Protein AF-A0A2A5A7Y5-F1 (afdb_monomer_lite)

Foldseek 3Di:
DLLVVLLVQLLVQCVVCLVVLQDLAQALTLLLLVLLVCLQPHDDVVSVSSLVSNLVVSCVSHPVDSCLRNVLSVQLSVQLNVLCVVFPSPDPVSVCVSNLVSSLSSSQSSNCVSPVDPPPCPVSSVVRSVVSSVSNVVVVVVVVVCVVVSVVVDDDD

Secondary structure (DSSP, 8-state):
-HHHHHHHHHHHHHHHTHHHHSSS-----HHHHHHHHHHHHS-HHHHHHHHHHHHHHHHHHT---HHHHHHHHHHHHHHHHHHHHHS-TTSHHHHHHHHHHHHHHHHHHHHHHHHS--TTHHHHHHHHHHHHHHHHHHHHHHHHHHHHHHHHT----

Sequence (157 aa):
MWLVTICLLALMTTTAYRPLLDSTIATADPAMVLLAWLALIDRMPRIFVAMTIIGLLRIWFGIAEIPDTFVPLLAVIVSVRLLRQYLDPYHPLKRFQILIPALLVGVILQWILLTGGLVGATELVLWSLLLSVVIAGLLLPILDLMTPLLRSARYPL

Radius of gyration: 14.95 Å; chains: 1; bounding box: 35×26×51 Å

pLDDT: mean 70.46, std 11.47, range [37.31, 90.0]

Structure (mmCIF, N/CA/C/O backbone):
data_AF-A0A2A5A7Y5-F1
#
_entry.id   AF-A0A2A5A7Y5-F1
#
loop_
_atom_site.group_PDB
_atom_site.id
_atom_site.type_symbol
_atom_site.label_atom_id
_atom_site.label_alt_id
_atom_site.label_comp_id
_atom_site.label_asym_id
_atom_site.label_entity_id
_atom_site.label_seq_id
_atom_site.pdbx_PDB_ins_code
_atom_site.Cartn_x
_atom_site.Cartn_y
_atom_site.Cartn_z
_atom_site.occupancy
_atom_site.B_iso_or_equiv
_atom_site.auth_seq_id
_atom_site.auth_comp_id
_atom_site.auth_asym_id
_atom_site.auth_atom_id
_atom_site.pdbx_PDB_model_num
ATOM 1 N N . MET A 1 1 ? 9.365 2.944 19.658 1.00 55.47 1 MET A N 1
ATOM 2 C CA . MET A 1 1 ? 9.146 1.501 19.397 1.00 55.47 1 MET A CA 1
ATOM 3 C C . MET A 1 1 ? 8.306 1.266 18.143 1.00 55.47 1 MET A C 1
ATOM 5 O O . MET A 1 1 ? 8.796 0.617 17.242 1.00 55.47 1 MET A O 1
ATOM 9 N N . TRP A 1 2 ? 7.123 1.870 18.005 1.00 59.69 2 TRP A N 1
ATOM 10 C CA . TRP A 1 2 ? 6.231 1.689 16.843 1.00 59.69 2 TRP A CA 1
ATOM 11 C C . TRP A 1 2 ? 6.843 1.992 15.458 1.00 59.69 2 TRP A C 1
ATOM 13 O O . TRP A 1 2 ? 6.696 1.210 14.525 1.00 59.69 2 TRP A O 1
ATOM 23 N N . LEU A 1 3 ? 7.583 3.099 15.338 1.00 57.84 3 LEU A N 1
ATOM 24 C CA . LEU A 1 3 ? 8.274 3.491 14.101 1.00 57.84 3 LEU A CA 1
ATOM 25 C C . LEU A 1 3 ? 9.340 2.451 13.707 1.00 57.84 3 LEU A C 1
ATOM 27 O O . LEU A 1 3 ? 9.466 2.106 12.542 1.00 57.84 3 LEU A O 1
ATOM 31 N N . VAL A 1 4 ? 10.020 1.872 14.704 1.00 63.41 4 VAL A N 1
ATOM 32 C CA . VAL A 1 4 ? 10.975 0.766 14.524 1.00 63.41 4 VAL A CA 1
ATOM 33 C C . VAL A 1 4 ? 10.254 -0.495 14.057 1.00 63.41 4 VAL A C 1
ATOM 35 O O . VAL A 1 4 ? 10.744 -1.167 13.163 1.00 63.41 4 VAL A O 1
ATOM 38 N N . THR A 1 5 ? 9.072 -0.796 14.600 1.00 63.06 5 THR A N 1
ATOM 39 C CA . THR A 1 5 ? 8.260 -1.940 14.162 1.00 63.06 5 THR A CA 1
ATOM 40 C C . THR A 1 5 ? 7.804 -1.786 12.713 1.00 63.06 5 THR A C 1
ATOM 42 O O . THR A 1 5 ? 7.876 -2.748 11.961 1.00 63.06 5 THR A O 1
ATOM 45 N N . ILE A 1 6 ? 7.399 -0.582 12.294 1.00 63.19 6 ILE A N 1
ATOM 46 C CA . ILE A 1 6 ? 7.037 -0.294 10.897 1.00 63.19 6 ILE A CA 1
ATOM 47 C C . ILE A 1 6 ? 8.247 -0.369 9.982 1.00 63.19 6 ILE A C 1
ATOM 49 O O . ILE A 1 6 ? 8.144 -0.974 8.923 1.00 63.19 6 ILE A O 1
ATOM 53 N N . CYS A 1 7 ? 9.387 0.191 10.391 1.00 63.59 7 CYS A N 1
ATOM 54 C CA . CYS A 1 7 ? 10.630 0.052 9.640 1.00 63.59 7 CYS A CA 1
ATOM 55 C C . CYS A 1 7 ? 11.014 -1.420 9.489 1.00 63.59 7 CYS A C 1
ATOM 57 O O . CYS A 1 7 ? 11.330 -1.838 8.388 1.00 63.59 7 CYS A O 1
ATOM 59 N N . LEU A 1 8 ? 10.951 -2.214 10.561 1.00 64.81 8 LEU A N 1
ATOM 60 C CA . LEU A 1 8 ? 11.274 -3.641 10.526 1.00 64.81 8 LEU A CA 1
ATOM 61 C C . LEU A 1 8 ? 10.297 -4.419 9.648 1.00 64.81 8 LEU A C 1
ATOM 63 O O . LEU A 1 8 ? 10.742 -5.207 8.823 1.00 64.81 8 LEU A O 1
ATOM 67 N N . LEU A 1 9 ? 8.991 -4.172 9.771 1.00 65.06 9 LEU A N 1
ATOM 68 C CA . LEU A 1 9 ? 7.978 -4.785 8.912 1.00 65.06 9 LEU A CA 1
ATOM 69 C C . LEU A 1 9 ? 8.226 -4.427 7.449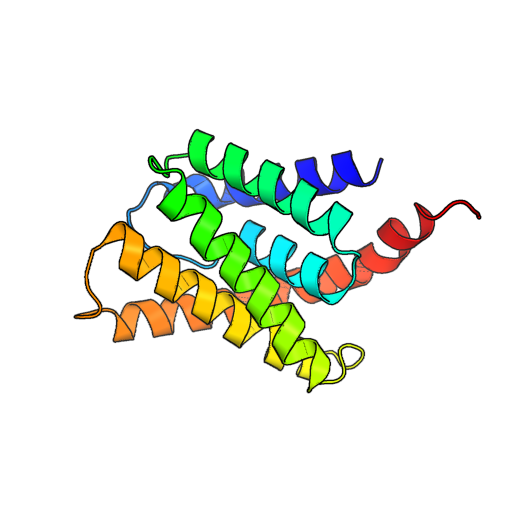 1.00 65.06 9 LEU A C 1
ATOM 71 O O . LEU A 1 9 ? 8.353 -5.337 6.643 1.00 65.06 9 LEU A O 1
ATOM 75 N N . ALA A 1 10 ? 8.387 -3.139 7.130 1.00 62.66 10 ALA A N 1
ATOM 76 C CA . ALA A 1 10 ? 8.678 -2.668 5.779 1.00 62.66 10 ALA A CA 1
ATOM 77 C C . ALA A 1 10 ? 9.982 -3.271 5.229 1.00 62.66 10 ALA A C 1
ATOM 79 O O . ALA A 1 10 ? 10.038 -3.682 4.073 1.00 62.66 10 ALA A O 1
ATOM 80 N N . LEU A 1 11 ? 11.026 -3.374 6.049 1.00 65.25 11 LEU A N 1
ATOM 81 C CA . LEU A 1 11 ? 12.328 -3.900 5.647 1.00 65.25 11 LEU A CA 1
ATOM 82 C C . LEU A 1 11 ? 12.279 -5.419 5.445 1.00 65.25 11 LEU A C 1
ATOM 84 O O . LEU A 1 11 ? 12.782 -5.905 4.435 1.00 65.25 11 LEU A O 1
ATOM 88 N N . MET A 1 12 ? 11.602 -6.173 6.315 1.00 65.31 12 MET A N 1
ATOM 89 C CA . MET A 1 12 ? 11.407 -7.618 6.136 1.00 65.31 12 MET A CA 1
ATOM 90 C C . MET A 1 12 ? 10.509 -7.933 4.938 1.00 65.31 12 MET A C 1
ATOM 92 O O . MET A 1 12 ? 10.810 -8.841 4.167 1.00 65.31 12 MET A O 1
ATOM 96 N N . THR A 1 13 ? 9.436 -7.169 4.728 1.00 63.66 13 THR A N 1
ATOM 97 C CA . THR A 1 13 ? 8.535 -7.403 3.597 1.00 63.66 13 THR A CA 1
ATOM 98 C C . THR A 1 13 ? 9.179 -7.088 2.261 1.00 63.66 13 THR A C 1
ATOM 100 O O . THR A 1 13 ? 9.004 -7.832 1.301 1.00 63.66 13 THR A O 1
ATOM 103 N N . THR A 1 14 ? 9.933 -5.993 2.191 1.00 62.34 14 THR A N 1
ATOM 104 C CA . THR A 1 14 ? 10.539 -5.568 0.929 1.00 62.34 14 THR A CA 1
ATOM 105 C C . THR A 1 14 ? 11.756 -6.423 0.586 1.00 62.34 14 THR A C 1
ATOM 107 O O . THR A 1 14 ? 11.957 -6.757 -0.575 1.00 62.34 14 THR A O 1
ATOM 110 N N . THR A 1 15 ? 12.533 -6.868 1.581 1.00 63.28 15 THR A N 1
ATOM 111 C CA . THR A 1 15 ? 13.643 -7.807 1.336 1.00 63.28 15 THR A CA 1
ATOM 112 C C . THR A 1 15 ? 13.150 -9.174 0.861 1.00 63.28 15 THR A C 1
ATOM 114 O O . THR A 1 15 ? 13.740 -9.728 -0.064 1.00 63.28 15 THR A O 1
ATOM 117 N N . ALA A 1 16 ? 12.044 -9.688 1.410 1.00 60.31 16 ALA A N 1
ATOM 118 C CA . ALA A 1 16 ? 11.443 -10.949 0.969 1.00 60.31 16 ALA A CA 1
ATOM 119 C C . ALA A 1 16 ? 10.923 -10.906 -0.483 1.00 60.31 16 ALA A C 1
ATOM 121 O O . ALA A 1 16 ? 10.934 -11.926 -1.165 1.00 60.31 16 ALA A O 1
ATOM 122 N N . TYR A 1 17 ? 10.502 -9.732 -0.965 1.00 60.12 17 TYR A N 1
ATOM 123 C CA . TYR A 1 17 ? 9.950 -9.535 -2.313 1.00 60.12 17 TYR A CA 1
ATOM 124 C C . TYR A 1 17 ? 10.923 -8.858 -3.286 1.00 60.12 17 TYR A C 1
ATOM 126 O O . TYR A 1 17 ? 10.548 -8.549 -4.415 1.00 60.12 17 TYR A O 1
ATOM 134 N N . ARG A 1 18 ? 12.190 -8.678 -2.894 1.00 57.91 18 ARG A N 1
ATOM 135 C CA . ARG A 1 18 ? 13.230 -8.038 -3.712 1.00 57.91 18 ARG A CA 1
ATOM 136 C C . ARG A 1 18 ? 13.300 -8.549 -5.165 1.00 57.91 18 ARG A C 1
ATOM 138 O O . ARG A 1 18 ? 13.363 -7.699 -6.043 1.00 57.91 18 ARG A O 1
ATOM 145 N N . PRO A 1 19 ? 13.218 -9.865 -5.466 1.00 56.94 19 PRO A N 1
ATOM 146 C CA . PRO A 1 19 ? 13.280 -10.350 -6.851 1.00 56.94 19 PRO A CA 1
ATOM 147 C C . PRO A 1 19 ? 12.115 -9.870 -7.730 1.00 56.94 19 PRO A C 1
ATOM 149 O O . PRO A 1 19 ? 12.253 -9.784 -8.944 1.00 56.94 19 PRO A O 1
ATOM 152 N N . LEU A 1 20 ? 10.964 -9.573 -7.119 1.00 56.38 20 LEU A N 1
ATOM 153 C CA . LEU A 1 20 ? 9.767 -9.086 -7.806 1.00 56.38 20 LEU A CA 1
ATOM 154 C C . LEU A 1 20 ? 9.781 -7.561 -7.963 1.00 56.38 20 LEU A C 1
ATOM 156 O O . LEU A 1 20 ? 9.199 -7.045 -8.910 1.00 56.38 20 LEU A O 1
ATOM 160 N N . LEU A 1 21 ? 10.467 -6.850 -7.066 1.00 56.34 21 LEU A N 1
ATOM 161 C CA . LEU A 1 21 ? 10.617 -5.392 -7.107 1.00 56.34 21 LEU A CA 1
ATOM 162 C C . LEU A 1 21 ? 11.703 -4.919 -8.078 1.00 56.34 21 LEU A C 1
ATOM 164 O O . LEU A 1 21 ? 11.609 -3.808 -8.584 1.00 56.34 21 LEU A O 1
ATOM 168 N N . ASP A 1 22 ? 12.709 -5.761 -8.324 1.00 53.31 22 ASP A N 1
ATOM 169 C CA . ASP A 1 22 ? 13.780 -5.527 -9.305 1.00 53.31 22 ASP A CA 1
ATOM 170 C C . ASP A 1 22 ? 13.290 -5.775 -10.748 1.00 53.31 22 ASP A C 1
ATOM 172 O O . ASP A 1 22 ? 13.836 -5.260 -11.721 1.00 53.31 22 ASP A O 1
ATOM 176 N N . SER A 1 23 ? 12.214 -6.558 -10.901 1.00 52.31 23 SER A N 1
ATOM 177 C CA . SER A 1 23 ? 11.533 -6.724 -12.183 1.00 52.31 23 SER A CA 1
ATOM 178 C C . SER A 1 23 ? 10.661 -5.501 -12.465 1.00 52.31 23 SER A C 1
ATOM 180 O O . SER A 1 23 ? 9.962 -5.021 -11.578 1.00 52.31 23 SER A O 1
ATOM 182 N N . THR A 1 24 ? 10.642 -5.023 -13.709 1.00 55.19 24 THR A N 1
ATOM 183 C CA . THR A 1 24 ? 9.833 -3.892 -14.220 1.00 55.19 24 THR A CA 1
ATOM 184 C C . THR A 1 24 ? 8.307 -4.094 -14.123 1.00 55.19 24 THR A C 1
ATOM 186 O O . THR A 1 24 ? 7.524 -3.442 -14.810 1.00 55.19 24 THR A O 1
ATOM 189 N N . ILE A 1 25 ? 7.857 -5.022 -13.282 1.00 58.91 25 ILE A N 1
ATOM 190 C CA . ILE A 1 25 ? 6.481 -5.449 -13.111 1.00 58.91 25 ILE A CA 1
ATOM 191 C C . ILE A 1 25 ? 5.878 -4.662 -11.947 1.00 58.91 25 ILE A C 1
ATOM 193 O O . ILE A 1 25 ? 6.291 -4.786 -10.793 1.00 58.91 25 ILE A O 1
ATOM 197 N N . ALA A 1 26 ? 4.844 -3.875 -12.236 1.00 60.94 26 AL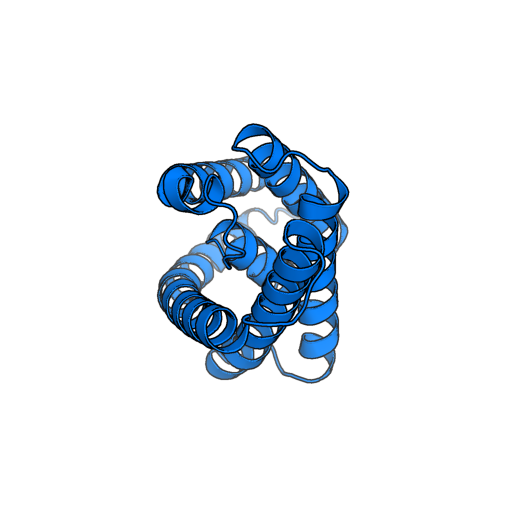A A N 1
ATOM 198 C CA . ALA A 1 26 ? 4.051 -3.239 -11.194 1.00 60.94 26 ALA A CA 1
ATOM 199 C C . ALA A 1 26 ? 3.320 -4.311 -10.371 1.00 60.94 26 ALA A C 1
ATOM 201 O O . ALA A 1 26 ? 2.426 -4.996 -10.871 1.00 60.94 26 ALA A O 1
ATOM 202 N N . THR A 1 27 ? 3.688 -4.445 -9.097 1.00 63.72 27 THR A N 1
ATOM 203 C CA . THR A 1 27 ? 3.073 -5.400 -8.170 1.00 63.72 27 THR A CA 1
ATOM 204 C C . THR A 1 27 ? 2.672 -4.717 -6.867 1.00 63.72 27 THR A C 1
ATOM 206 O O . THR A 1 27 ? 3.351 -3.816 -6.369 1.00 63.72 27 THR A O 1
ATOM 209 N N . ALA A 1 28 ? 1.539 -5.146 -6.305 1.00 62.81 28 ALA A N 1
ATOM 210 C CA . ALA A 1 28 ? 1.136 -4.763 -4.957 1.00 62.81 28 ALA A CA 1
ATOM 211 C C . ALA A 1 28 ? 1.984 -5.555 -3.958 1.00 62.81 28 ALA A C 1
ATOM 213 O O . ALA A 1 28 ? 1.602 -6.632 -3.497 1.00 62.81 28 ALA A O 1
ATOM 214 N N . ASP A 1 29 ? 3.175 -5.043 -3.675 1.00 68.00 29 ASP A N 1
ATOM 215 C CA . ASP A 1 29 ? 4.062 -5.643 -2.693 1.00 68.00 29 ASP A CA 1
ATOM 216 C C . ASP A 1 29 ? 3.476 -5.525 -1.267 1.00 68.00 29 ASP A C 1
ATOM 218 O O . ASP A 1 29 ? 2.587 -4.709 -0.981 1.00 68.00 29 ASP A O 1
ATOM 222 N N . PRO A 1 30 ? 3.977 -6.321 -0.312 1.00 67.62 30 PRO A N 1
ATOM 223 C CA . PRO A 1 30 ? 3.463 -6.266 1.050 1.00 67.62 30 PRO A CA 1
ATOM 224 C C . PRO A 1 30 ? 3.718 -4.919 1.752 1.00 67.62 30 PRO A C 1
ATOM 226 O O . PRO A 1 30 ? 3.016 -4.594 2.710 1.00 67.62 30 PRO A O 1
ATOM 229 N N . ALA A 1 31 ? 4.678 -4.112 1.281 1.00 74.06 31 ALA A N 1
ATOM 230 C CA . ALA A 1 31 ? 4.918 -2.763 1.791 1.00 74.06 31 ALA A CA 1
ATOM 231 C C . ALA A 1 31 ? 3.784 -1.794 1.403 1.00 74.06 31 ALA A C 1
ATOM 233 O O . ALA A 1 31 ? 3.329 -1.017 2.245 1.00 74.06 31 ALA A O 1
ATOM 234 N N . MET A 1 32 ? 3.253 -1.879 0.178 1.00 77.75 32 MET A N 1
ATOM 235 C CA . MET A 1 32 ? 2.036 -1.168 -0.223 1.00 77.75 32 MET A CA 1
ATOM 236 C C . MET A 1 32 ? 0.822 -1.629 0.580 1.00 77.75 32 MET A C 1
ATOM 238 O O . MET A 1 32 ? 0.027 -0.790 1.001 1.00 77.75 32 MET A O 1
ATOM 242 N N . VAL A 1 33 ? 0.691 -2.931 0.854 1.00 77.56 33 VAL A N 1
ATOM 243 C CA . VAL A 1 33 ? -0.393 -3.459 1.706 1.00 77.56 33 VAL A CA 1
ATOM 244 C C . VAL A 1 33 ? -0.289 -2.926 3.136 1.00 77.56 33 VAL A C 1
ATOM 246 O O . VAL A 1 33 ? -1.290 -2.473 3.695 1.00 77.56 33 VAL A O 1
ATOM 249 N N . LEU A 1 34 ? 0.919 -2.895 3.708 1.00 77.12 34 LEU A N 1
ATOM 250 C CA . LEU A 1 34 ? 1.187 -2.288 5.013 1.00 77.12 34 LEU A CA 1
ATOM 251 C C . LEU A 1 34 ? 0.801 -0.802 5.021 1.00 77.12 34 LEU A C 1
ATOM 253 O O . LEU A 1 34 ? 0.116 -0.347 5.939 1.00 77.12 34 LEU A O 1
ATOM 257 N N . LEU A 1 35 ? 1.204 -0.045 3.995 1.00 82.69 35 LEU A N 1
ATOM 258 C CA . LEU A 1 35 ? 0.879 1.375 3.872 1.00 82.69 35 LEU A CA 1
ATOM 259 C C . LEU A 1 35 ? -0.631 1.601 3.763 1.00 82.69 35 LEU A C 1
ATOM 261 O O . LEU A 1 35 ? -1.173 2.488 4.422 1.00 82.69 35 LEU A O 1
ATOM 265 N N . ALA A 1 36 ? -1.319 0.784 2.969 1.00 82.62 36 ALA A N 1
ATOM 266 C CA . ALA A 1 36 ? -2.760 0.860 2.794 1.00 82.62 36 ALA A CA 1
ATOM 267 C C . ALA A 1 36 ? -3.505 0.536 4.102 1.00 82.62 36 ALA A C 1
ATOM 269 O O . ALA A 1 36 ? -4.467 1.216 4.467 1.00 82.62 36 ALA A O 1
ATOM 270 N N . TRP A 1 37 ? -3.024 -0.445 4.868 1.00 80.00 37 TRP A N 1
ATOM 271 C CA . TRP A 1 37 ? -3.565 -0.766 6.189 1.00 80.00 37 TRP A CA 1
ATOM 272 C C . TRP A 1 37 ? -3.320 0.359 7.208 1.00 80.00 37 TRP A C 1
ATOM 274 O O . TRP A 1 37 ? -4.236 0.760 7.931 1.00 80.00 37 TRP A O 1
ATOM 284 N N . LEU A 1 38 ? -2.121 0.953 7.218 1.00 77.88 38 LEU A N 1
ATOM 285 C CA . LEU A 1 38 ? -1.825 2.136 8.035 1.00 77.88 38 LEU A CA 1
ATOM 286 C C . LEU A 1 38 ? -2.721 3.319 7.651 1.00 77.88 38 LEU A C 1
ATOM 288 O O . LEU A 1 38 ? -3.228 4.016 8.531 1.00 77.88 38 LEU A O 1
ATOM 292 N N . ALA A 1 39 ? -2.984 3.516 6.356 1.00 83.19 39 ALA A N 1
ATOM 293 C CA . ALA A 1 39 ? -3.909 4.535 5.869 1.00 83.19 39 ALA A CA 1
ATOM 294 C C . ALA A 1 39 ? -5.353 4.307 6.351 1.00 83.19 39 ALA A C 1
ATOM 296 O O . ALA A 1 39 ? -6.083 5.273 6.607 1.00 83.19 39 ALA A O 1
ATOM 297 N N . LEU A 1 40 ? -5.745 3.045 6.546 1.00 81.56 40 LEU A N 1
ATOM 298 C CA . LEU A 1 40 ? -7.062 2.665 7.044 1.00 81.56 40 LEU A CA 1
ATOM 299 C C . LEU A 1 40 ? -7.232 2.978 8.540 1.00 81.56 40 LEU A C 1
ATOM 301 O O . LEU A 1 40 ? -8.295 3.455 8.938 1.00 81.56 40 LEU A O 1
ATOM 305 N N . ILE A 1 41 ? -6.207 2.759 9.371 1.00 76.31 41 ILE A N 1
ATOM 306 C CA . ILE A 1 41 ? -6.344 2.778 10.843 1.00 76.31 41 ILE A CA 1
ATOM 307 C C . ILE A 1 41 ? -5.715 4.014 11.508 1.00 76.31 41 ILE A C 1
ATOM 309 O O . ILE A 1 41 ? -6.217 4.464 12.544 1.00 76.31 41 ILE A O 1
ATOM 313 N N . ASP A 1 42 ? -4.660 4.598 10.937 1.00 76.56 42 ASP A N 1
ATOM 314 C CA . ASP A 1 42 ? -3.815 5.586 11.622 1.00 76.56 42 ASP A CA 1
ATOM 315 C C . ASP A 1 42 ? -4.059 7.053 11.189 1.00 76.56 42 ASP A C 1
ATOM 317 O O . ASP A 1 42 ? -4.958 7.365 10.400 1.00 76.56 42 ASP A O 1
ATOM 321 N N . ARG A 1 43 ? -3.297 7.999 11.760 1.00 76.56 43 ARG A N 1
ATOM 322 C CA . ARG A 1 43 ? -3.351 9.449 11.484 1.00 76.56 43 ARG A CA 1
ATOM 323 C C . ARG A 1 43 ? -2.423 9.863 10.336 1.00 76.56 43 ARG A C 1
ATOM 325 O O . ARG A 1 43 ? -1.338 9.311 10.180 1.00 76.56 43 ARG A O 1
ATOM 332 N N . MET A 1 44 ? -2.815 10.908 9.597 1.00 76.00 44 MET A N 1
ATOM 333 C CA . MET A 1 44 ? -2.086 11.412 8.417 1.00 76.00 44 MET A CA 1
ATOM 334 C C . MET A 1 44 ? -0.578 11.635 8.642 1.00 76.00 44 MET A C 1
ATOM 336 O O . MET A 1 44 ? 0.190 11.099 7.848 1.00 76.00 44 MET A O 1
ATOM 340 N N . PRO A 1 45 ? -0.110 12.301 9.722 1.00 74.69 45 PRO A N 1
ATOM 341 C CA . PRO A 1 45 ? 1.325 12.554 9.905 1.00 74.69 45 PRO A CA 1
ATOM 342 C C . PRO A 1 45 ? 2.160 11.271 9.967 1.00 74.69 45 PRO A C 1
ATOM 344 O O . PRO A 1 45 ? 3.279 11.217 9.474 1.00 74.69 45 PRO A O 1
ATOM 347 N N . ARG A 1 46 ? 1.596 10.211 10.548 1.00 73.44 46 ARG A N 1
ATOM 348 C CA . ARG A 1 46 ? 2.276 8.927 10.724 1.00 73.44 46 ARG A CA 1
ATOM 349 C C . ARG A 1 46 ? 2.324 8.118 9.434 1.00 73.44 46 ARG A C 1
ATOM 351 O O . ARG A 1 46 ? 3.331 7.481 9.147 1.00 73.44 46 ARG A O 1
ATOM 358 N N . ILE A 1 47 ? 1.257 8.195 8.643 1.00 81.19 47 ILE A N 1
ATOM 359 C CA . ILE A 1 47 ? 1.186 7.562 7.324 1.00 81.19 47 ILE A CA 1
ATOM 360 C C . ILE A 1 47 ? 2.214 8.187 6.386 1.00 81.19 47 ILE A C 1
ATOM 362 O O . ILE A 1 47 ? 2.894 7.451 5.684 1.00 81.19 47 ILE A O 1
ATOM 366 N N . PHE A 1 48 ? 2.389 9.512 6.423 1.00 82.00 48 PHE A N 1
ATOM 367 C CA . PHE A 1 48 ? 3.425 10.176 5.631 1.00 82.00 48 PHE A CA 1
ATOM 368 C C . PHE A 1 48 ? 4.833 9.727 6.021 1.00 82.00 48 PHE A C 1
ATOM 370 O O . PHE A 1 48 ? 5.639 9.455 5.142 1.00 82.00 48 PHE A O 1
ATOM 377 N N . VAL A 1 49 ? 5.123 9.565 7.315 1.00 80.69 49 VAL A N 1
ATOM 378 C CA . VAL A 1 49 ? 6.422 9.030 7.756 1.00 80.69 49 VAL A CA 1
ATOM 379 C C . VAL A 1 49 ? 6.642 7.607 7.233 1.00 80.69 49 VAL A C 1
ATOM 381 O O . VAL A 1 49 ? 7.700 7.319 6.677 1.00 80.69 49 VAL A O 1
ATOM 384 N N . ALA A 1 50 ? 5.640 6.730 7.357 1.00 80.81 50 ALA A N 1
ATOM 385 C CA . ALA A 1 50 ? 5.718 5.367 6.831 1.00 80.81 50 ALA A CA 1
ATOM 386 C C . ALA A 1 50 ? 5.892 5.348 5.303 1.00 80.81 50 ALA A C 1
ATOM 388 O O . ALA A 1 50 ? 6.722 4.602 4.793 1.00 80.81 50 ALA A O 1
ATOM 389 N N . MET A 1 51 ? 5.168 6.210 4.583 1.00 86.12 51 MET A N 1
ATOM 390 C CA . MET A 1 51 ? 5.295 6.388 3.137 1.00 86.12 51 MET A CA 1
ATOM 391 C C . MET A 1 51 ? 6.716 6.791 2.746 1.00 86.12 51 MET A C 1
ATOM 393 O O . MET A 1 51 ? 7.277 6.197 1.833 1.00 86.12 51 MET A O 1
ATOM 397 N N . THR A 1 52 ? 7.315 7.759 3.444 1.00 83.62 52 THR A N 1
ATOM 398 C CA . THR A 1 52 ? 8.692 8.197 3.182 1.00 83.62 52 THR A CA 1
ATOM 399 C C . THR A 1 52 ? 9.688 7.065 3.387 1.00 83.62 52 THR A C 1
ATOM 401 O O . THR A 1 52 ? 10.557 6.863 2.547 1.00 83.62 52 THR A O 1
ATOM 404 N N . ILE A 1 53 ? 9.541 6.285 4.459 1.00 81.88 53 ILE A N 1
ATOM 405 C CA . ILE A 1 53 ? 10.423 5.144 4.737 1.00 81.88 53 ILE A CA 1
ATOM 406 C C . ILE A 1 53 ? 10.286 4.073 3.654 1.00 81.88 53 ILE A C 1
ATOM 408 O O . ILE A 1 53 ? 11.294 3.610 3.130 1.00 81.88 53 ILE A O 1
ATOM 412 N N . ILE A 1 54 ? 9.054 3.710 3.288 1.00 81.00 54 ILE A N 1
ATOM 413 C CA . ILE A 1 54 ? 8.783 2.719 2.238 1.00 81.00 54 ILE A CA 1
ATOM 414 C C . ILE A 1 54 ? 9.312 3.209 0.886 1.00 81.00 54 ILE A C 1
ATOM 416 O O . ILE A 1 54 ? 9.927 2.434 0.160 1.00 81.00 54 ILE A O 1
ATOM 420 N N . GLY A 1 55 ? 9.123 4.489 0.562 1.00 81.06 55 GLY A N 1
ATOM 421 C CA . GLY A 1 55 ? 9.603 5.086 -0.682 1.00 81.06 55 GLY A CA 1
ATOM 422 C C . GLY A 1 55 ? 11.128 5.101 -0.778 1.00 81.06 55 GLY A C 1
ATOM 423 O O . GLY A 1 55 ? 11.684 4.619 -1.759 1.00 81.06 55 GLY A O 1
ATOM 424 N N . LEU A 1 56 ? 11.823 5.562 0.267 1.00 83.06 56 LEU A N 1
ATOM 425 C CA . LEU A 1 56 ? 13.292 5.527 0.322 1.00 83.06 56 LEU A CA 1
ATOM 426 C C . LEU A 1 56 ? 13.835 4.103 0.185 1.00 83.06 56 LEU A C 1
ATOM 428 O O . LEU A 1 56 ? 14.834 3.867 -0.490 1.00 83.06 56 LEU A O 1
ATOM 432 N N . LEU A 1 57 ? 13.157 3.152 0.818 1.00 76.56 57 LEU A N 1
ATOM 433 C CA . LEU A 1 57 ? 13.550 1.758 0.799 1.00 76.56 57 LEU A CA 1
ATOM 434 C C . LEU A 1 57 ? 13.319 1.133 -0.591 1.00 76.56 57 LEU A C 1
ATOM 436 O O . LEU A 1 57 ? 14.186 0.424 -1.085 1.00 76.56 57 LEU A O 1
ATOM 440 N N . ARG A 1 58 ? 12.218 1.458 -1.275 1.00 77.19 58 ARG A N 1
ATOM 441 C CA . ARG A 1 58 ? 11.966 1.043 -2.667 1.00 77.19 58 ARG A CA 1
ATOM 442 C C . ARG A 1 58 ? 12.978 1.619 -3.662 1.00 77.19 58 ARG A C 1
ATOM 444 O O . ARG A 1 58 ? 13.429 0.885 -4.538 1.00 77.19 58 ARG A O 1
ATOM 451 N N . ILE A 1 59 ? 13.388 2.877 -3.485 1.00 78.94 59 ILE A N 1
ATOM 452 C CA . ILE A 1 59 ? 14.454 3.495 -4.292 1.00 78.94 59 ILE A CA 1
ATOM 453 C C . ILE A 1 59 ? 15.779 2.753 -4.087 1.00 78.94 59 ILE A C 1
ATOM 455 O O . ILE A 1 59 ? 16.476 2.440 -5.047 1.00 78.94 59 ILE A O 1
ATOM 459 N N . TRP A 1 60 ? 16.103 2.397 -2.840 1.00 77.06 60 TRP A N 1
ATOM 460 C CA . TRP A 1 60 ? 17.304 1.617 -2.522 1.00 77.06 60 TRP A CA 1
ATOM 461 C C . TRP A 1 60 ? 17.311 0.221 -3.173 1.00 77.06 60 TRP A C 1
ATOM 463 O O . TRP A 1 60 ? 18.377 -0.323 -3.455 1.00 77.06 60 TRP A O 1
ATOM 473 N N . PHE A 1 61 ? 16.135 -0.373 -3.399 1.00 67.38 61 PHE A N 1
ATOM 474 C CA . PHE A 1 61 ? 15.994 -1.732 -3.927 1.00 67.38 61 PHE A CA 1
ATOM 475 C C . PHE A 1 61 ? 15.795 -1.838 -5.445 1.00 67.38 61 PHE A C 1
ATOM 477 O O . PHE A 1 61 ? 15.755 -2.970 -5.917 1.00 67.38 61 PHE A O 1
ATOM 484 N N . GLY A 1 62 ? 15.727 -0.733 -6.199 1.00 63.41 62 GLY A N 1
ATOM 485 C CA . GLY A 1 62 ? 15.796 -0.790 -7.670 1.00 63.41 62 GLY A CA 1
ATOM 486 C C . GLY A 1 62 ? 14.803 0.079 -8.445 1.00 63.41 62 GLY A C 1
ATOM 487 O O . GLY A 1 62 ? 14.955 0.208 -9.657 1.00 63.41 62 GLY A O 1
ATOM 488 N N . ILE A 1 63 ? 13.822 0.725 -7.797 1.00 63.03 63 ILE A N 1
ATOM 489 C CA . ILE A 1 63 ? 12.939 1.677 -8.499 1.00 63.03 63 ILE A CA 1
ATOM 490 C C . ILE A 1 63 ? 13.683 3.010 -8.648 1.00 63.03 63 ILE A C 1
ATOM 492 O O . ILE A 1 63 ? 13.853 3.746 -7.678 1.00 63.03 63 ILE A O 1
ATOM 496 N N . ALA A 1 64 ? 14.167 3.294 -9.858 1.00 60.31 64 ALA A N 1
ATOM 497 C CA . ALA A 1 64 ? 15.137 4.362 -10.098 1.00 60.31 64 ALA A CA 1
ATOM 498 C C . ALA A 1 64 ? 14.568 5.780 -9.918 1.00 60.31 64 ALA A C 1
ATOM 500 O O . ALA A 1 64 ? 15.295 6.675 -9.480 1.00 60.31 64 ALA A O 1
ATOM 501 N N . GLU A 1 65 ? 13.285 6.000 -10.223 1.00 75.12 65 GLU A N 1
ATOM 502 C CA . GLU A 1 65 ? 12.704 7.342 -10.215 1.00 75.12 65 GLU A CA 1
ATOM 503 C C . GLU A 1 65 ? 11.812 7.618 -8.991 1.00 75.12 65 GLU A C 1
ATOM 505 O O . GLU A 1 65 ? 10.980 6.815 -8.551 1.00 75.12 65 GLU A O 1
ATOM 510 N N . ILE A 1 66 ? 11.981 8.824 -8.437 1.00 78.44 66 ILE A N 1
ATOM 511 C CA . ILE A 1 66 ? 11.155 9.377 -7.356 1.00 78.44 66 ILE A CA 1
ATOM 512 C C . ILE A 1 66 ? 9.654 9.360 -7.718 1.00 78.44 66 ILE A C 1
ATOM 514 O O . ILE A 1 66 ? 8.874 8.886 -6.883 1.00 78.44 66 ILE A O 1
ATOM 518 N N . PRO A 1 67 ? 9.204 9.843 -8.900 1.00 80.44 67 PRO A N 1
ATOM 519 C CA . PRO A 1 67 ? 7.785 9.800 -9.269 1.00 80.44 67 PRO A CA 1
ATOM 520 C C . PRO A 1 67 ? 7.217 8.376 -9.293 1.00 80.44 67 PRO A C 1
ATOM 522 O O . PRO A 1 67 ? 6.164 8.146 -8.694 1.00 80.44 67 PRO A O 1
ATOM 525 N N . ASP A 1 68 ? 7.939 7.420 -9.873 1.00 74.06 68 ASP A N 1
ATOM 526 C CA . ASP A 1 68 ? 7.521 6.015 -10.006 1.00 74.06 68 ASP A CA 1
ATOM 527 C C . ASP A 1 68 ? 7.330 5.328 -8.656 1.00 74.06 68 ASP A C 1
ATOM 529 O O . ASP A 1 68 ? 6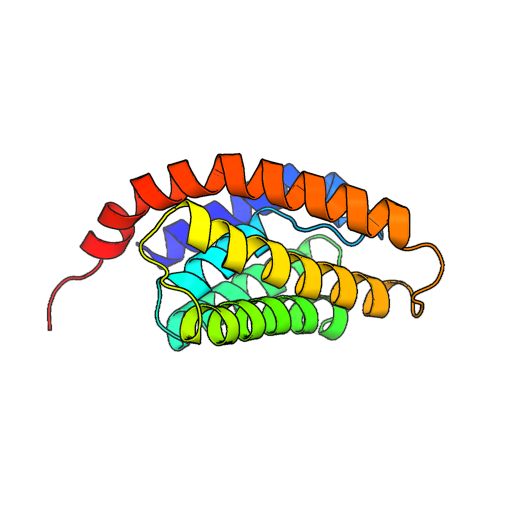.537 4.397 -8.513 1.00 74.06 68 ASP A O 1
ATOM 533 N N . THR A 1 69 ? 8.038 5.811 -7.638 1.00 79.00 69 THR A N 1
ATOM 534 C CA . THR A 1 69 ? 7.939 5.282 -6.283 1.00 79.00 69 THR A CA 1
ATOM 535 C C . THR A 1 69 ? 6.849 5.981 -5.476 1.00 79.00 69 THR A C 1
ATOM 537 O O . THR A 1 69 ? 6.015 5.324 -4.854 1.00 79.00 69 THR A O 1
ATOM 540 N N . PHE A 1 70 ? 6.841 7.315 -5.442 1.00 84.00 70 PHE A N 1
ATOM 541 C CA . PHE A 1 70 ? 6.009 8.073 -4.504 1.00 84.00 70 PHE A CA 1
ATOM 542 C C . PHE A 1 70 ? 4.583 8.325 -4.995 1.00 84.00 70 PHE A C 1
ATOM 544 O O . PHE A 1 70 ? 3.662 8.346 -4.174 1.00 84.00 70 PHE A O 1
ATOM 551 N N . VAL A 1 71 ? 4.370 8.493 -6.303 1.00 85.94 71 VAL A N 1
ATOM 552 C CA . VAL A 1 71 ? 3.031 8.749 -6.861 1.00 85.94 71 VAL A CA 1
ATOM 553 C C . VAL A 1 71 ? 2.089 7.559 -6.623 1.00 85.94 71 VAL A C 1
ATOM 555 O O . VAL A 1 71 ? 0.984 7.788 -6.120 1.00 85.94 71 VAL A O 1
ATOM 558 N N . PRO A 1 72 ? 2.500 6.294 -6.850 1.00 85.44 72 PRO A N 1
ATOM 559 C CA . PRO A 1 72 ? 1.671 5.136 -6.515 1.00 85.44 72 PRO A CA 1
ATOM 560 C C . PRO A 1 72 ? 1.345 5.035 -5.024 1.00 85.44 72 PRO A C 1
ATOM 562 O O . PRO A 1 72 ? 0.199 4.777 -4.657 1.00 85.44 72 PRO A O 1
ATOM 565 N N . LEU A 1 73 ? 2.326 5.283 -4.147 1.00 86.38 73 LEU A N 1
ATOM 566 C CA . LEU A 1 73 ? 2.134 5.225 -2.694 1.00 86.38 73 LEU A CA 1
ATOM 567 C C . LEU A 1 73 ? 1.139 6.292 -2.213 1.00 86.38 73 LEU A C 1
ATOM 569 O O . LEU A 1 73 ? 0.246 5.995 -1.416 1.00 86.38 73 LEU A O 1
ATOM 573 N N . LEU A 1 74 ? 1.247 7.519 -2.732 1.00 88.88 74 LEU A N 1
ATOM 574 C CA . LEU A 1 74 ? 0.290 8.595 -2.464 1.00 88.88 74 LEU A CA 1
ATOM 575 C C . LEU A 1 74 ? -1.112 8.233 -2.951 1.00 88.88 74 LEU A C 1
ATOM 577 O O . LEU A 1 74 ? -2.086 8.433 -2.222 1.00 88.88 74 LEU A O 1
ATOM 581 N N . ALA A 1 75 ? -1.223 7.663 -4.149 1.00 87.56 75 ALA A N 1
ATOM 582 C CA . ALA A 1 75 ? -2.506 7.274 -4.710 1.00 87.56 75 ALA A CA 1
ATOM 583 C C . ALA A 1 75 ? -3.202 6.184 -3.887 1.00 87.56 75 ALA A C 1
ATOM 585 O O . ALA A 1 75 ? -4.414 6.267 -3.677 1.00 87.56 75 ALA A O 1
ATOM 586 N N . VAL A 1 76 ? -2.453 5.218 -3.341 1.00 88.12 76 VAL A N 1
ATOM 587 C CA . VAL A 1 76 ? -2.987 4.234 -2.386 1.00 88.12 76 VAL A CA 1
ATOM 588 C C . VAL A 1 76 ? -3.537 4.936 -1.146 1.00 88.12 76 VAL A C 1
ATOM 590 O O . VAL A 1 76 ? -4.674 4.677 -0.754 1.00 88.12 76 VAL A O 1
ATOM 593 N N . ILE A 1 77 ? -2.776 5.856 -0.540 1.00 88.44 77 ILE A N 1
ATOM 594 C CA . ILE A 1 77 ? -3.214 6.584 0.664 1.00 88.44 77 ILE A CA 1
ATOM 595 C C . ILE A 1 77 ? -4.510 7.351 0.389 1.00 88.44 77 ILE A C 1
ATOM 597 O O . ILE A 1 77 ? -5.467 7.238 1.158 1.00 88.44 77 ILE A O 1
ATOM 601 N N . VAL A 1 78 ? -4.555 8.118 -0.703 1.00 90.00 78 VAL A N 1
ATOM 602 C CA . VAL A 1 78 ? -5.734 8.904 -1.092 1.00 90.00 78 VAL A CA 1
ATOM 603 C C . VAL A 1 78 ? -6.930 7.986 -1.349 1.00 90.00 78 VAL A C 1
ATOM 605 O O . VAL A 1 78 ? -8.009 8.236 -0.814 1.00 90.00 78 VAL A O 1
ATOM 608 N N . SER A 1 79 ? -6.733 6.885 -2.077 1.00 88.81 79 SER A N 1
ATOM 609 C CA . SER A 1 79 ? -7.794 5.923 -2.398 1.00 88.81 79 SER A CA 1
ATOM 610 C C . SER A 1 79 ? -8.374 5.266 -1.147 1.00 88.81 79 SER A C 1
ATOM 612 O O . SER A 1 79 ? -9.592 5.258 -0.969 1.00 88.81 79 SER A O 1
ATOM 614 N N . VAL A 1 80 ? -7.525 4.790 -0.227 1.00 87.31 80 VAL A N 1
ATOM 615 C CA . VAL A 1 80 ? -7.979 4.228 1.057 1.00 87.31 80 VAL A CA 1
ATOM 616 C C . VAL A 1 80 ? -8.789 5.260 1.842 1.00 87.31 80 VAL A C 1
ATOM 618 O O . VAL A 1 80 ? -9.828 4.928 2.413 1.00 87.31 80 VAL A O 1
ATOM 621 N N . ARG A 1 81 ? -8.337 6.519 1.879 1.00 86.25 81 ARG A N 1
ATOM 622 C CA . ARG A 1 81 ? -9.006 7.589 2.631 1.00 86.25 81 ARG A CA 1
ATOM 623 C C . ARG A 1 81 ? -10.365 7.953 2.058 1.00 86.25 81 ARG A C 1
ATOM 625 O O . ARG A 1 81 ? -11.293 8.119 2.843 1.00 86.25 81 ARG A O 1
ATOM 632 N N . LEU A 1 82 ? -10.478 8.052 0.738 1.00 87.50 82 LEU A N 1
ATOM 633 C CA . LEU A 1 82 ? -11.746 8.317 0.066 1.00 87.50 82 LEU A CA 1
ATOM 634 C C . LEU A 1 82 ? -12.726 7.167 0.300 1.00 87.50 82 LEU A C 1
ATOM 636 O O . LEU A 1 82 ? -13.825 7.386 0.793 1.00 87.50 82 LEU A O 1
ATOM 640 N N . LEU A 1 83 ? -12.308 5.926 0.055 1.00 84.69 83 LEU A N 1
ATOM 641 C CA . LEU A 1 83 ? -13.168 4.752 0.221 1.00 84.69 83 LEU A CA 1
ATOM 642 C C . LEU A 1 83 ? -13.611 4.545 1.674 1.00 84.69 83 LEU A C 1
ATOM 644 O O . LEU A 1 83 ? -14.757 4.174 1.924 1.00 84.69 83 LEU A O 1
ATOM 648 N N . ARG A 1 84 ? -12.748 4.864 2.644 1.00 82.75 84 ARG A N 1
ATOM 649 C CA . ARG A 1 84 ? -13.088 4.847 4.074 1.00 82.75 84 ARG A CA 1
ATOM 650 C C . ARG A 1 84 ? -14.196 5.844 4.449 1.00 82.75 84 ARG A C 1
ATOM 652 O O . ARG A 1 84 ? -14.848 5.639 5.467 1.00 82.75 84 ARG A O 1
ATOM 659 N N . GLN A 1 85 ? -14.412 6.918 3.687 1.00 82.94 85 GLN A N 1
ATOM 660 C CA . GLN A 1 85 ? -15.526 7.841 3.954 1.00 82.94 85 GLN A CA 1
ATOM 661 C C . GLN A 1 85 ? -16.885 7.214 3.618 1.00 82.94 85 GLN A C 1
ATOM 663 O O . GLN A 1 85 ? -17.883 7.563 4.242 1.00 82.94 85 GLN A O 1
ATOM 668 N N . TYR A 1 86 ? -16.916 6.276 2.667 1.00 80.62 86 TYR A N 1
ATOM 669 C CA . TYR A 1 86 ? -18.141 5.630 2.187 1.00 80.62 86 TYR A CA 1
ATOM 670 C C . TYR A 1 86 ? -18.379 4.246 2.801 1.00 80.62 86 TYR A C 1
ATOM 672 O O . TYR A 1 86 ? -19.520 3.795 2.890 1.00 80.62 86 TYR A O 1
ATOM 680 N N . LEU A 1 87 ? -17.314 3.557 3.218 1.00 78.19 87 LEU A N 1
ATOM 681 C CA . LEU A 1 87 ? -17.364 2.188 3.723 1.00 78.19 87 LEU A CA 1
ATOM 682 C C . LEU A 1 87 ? -16.857 2.107 5.159 1.00 78.19 87 LEU A C 1
ATOM 684 O O . LEU A 1 87 ? -15.792 2.618 5.498 1.00 78.19 87 LEU A O 1
ATOM 688 N N . ASP A 1 88 ? -17.615 1.395 5.990 1.00 73.50 88 ASP A N 1
ATOM 689 C CA . ASP A 1 88 ? -17.278 1.203 7.394 1.00 73.50 88 ASP A CA 1
ATOM 690 C C . ASP A 1 88 ? -16.013 0.325 7.555 1.00 73.50 88 ASP A C 1
ATOM 692 O O . ASP A 1 88 ? -16.042 -0.862 7.205 1.00 73.50 88 ASP A O 1
ATOM 696 N N . PRO A 1 89 ? -14.908 0.866 8.108 1.00 68.25 89 PRO A N 1
ATOM 697 C CA . PRO A 1 89 ? -13.649 0.151 8.251 1.00 68.25 89 PRO A CA 1
ATOM 698 C C . PRO A 1 89 ? -13.645 -0.852 9.411 1.00 68.25 89 PRO A C 1
ATOM 700 O O . PRO A 1 89 ? -12.612 -1.473 9.639 1.00 68.25 89 PRO A O 1
ATOM 703 N N . TYR A 1 90 ? -14.714 -1.018 10.197 1.00 67.19 90 TYR A N 1
ATOM 704 C CA . TYR A 1 90 ? -14.707 -1.959 11.329 1.00 67.19 90 TYR A CA 1
ATOM 705 C C . TYR A 1 90 ? -15.052 -3.401 10.939 1.00 67.19 90 TYR A C 1
ATOM 707 O O . TYR A 1 90 ? -14.663 -4.327 11.649 1.00 67.19 90 TYR A O 1
ATOM 715 N N . HIS A 1 91 ? -15.694 -3.616 9.789 1.00 70.69 91 HIS A N 1
ATOM 716 C CA . HIS A 1 91 ? -16.007 -4.959 9.302 1.00 70.69 91 HIS A CA 1
ATOM 717 C C . HIS A 1 91 ? -14.883 -5.528 8.424 1.00 70.69 91 HIS A C 1
ATOM 719 O O . HIS A 1 91 ? -14.478 -4.866 7.466 1.00 70.69 91 HIS A O 1
ATOM 725 N N . PRO A 1 92 ? -14.431 -6.776 8.656 1.00 68.06 92 PRO A N 1
ATOM 726 C CA . PRO A 1 92 ? -13.298 -7.359 7.936 1.00 68.06 92 PRO A CA 1
ATOM 727 C C . PRO A 1 92 ? -13.537 -7.416 6.422 1.00 68.06 92 PRO A C 1
ATOM 729 O O . PRO A 1 92 ? -12.688 -6.977 5.656 1.00 68.06 92 PRO A O 1
ATOM 732 N N . LEU A 1 93 ? -14.727 -7.834 5.976 1.00 73.00 93 LEU A N 1
ATOM 733 C CA . LEU A 1 93 ? -15.075 -7.876 4.548 1.00 73.00 93 LEU A CA 1
ATOM 734 C C . LEU A 1 93 ? -15.080 -6.486 3.890 1.00 73.00 93 LEU A C 1
ATOM 736 O O . LEU A 1 93 ? -14.614 -6.333 2.763 1.00 73.00 93 LEU A O 1
ATOM 740 N N . LYS A 1 94 ? -15.543 -5.453 4.604 1.00 74.81 94 LYS A N 1
ATOM 741 C CA . LYS A 1 94 ? -15.543 -4.072 4.097 1.00 74.81 94 LYS A CA 1
ATOM 742 C C . LYS A 1 94 ? -14.126 -3.499 4.006 1.00 74.81 94 LYS A C 1
ATOM 744 O O . LYS A 1 94 ? -13.850 -2.710 3.111 1.00 74.81 94 LYS A O 1
ATOM 749 N N . ARG A 1 95 ? -13.193 -3.940 4.862 1.00 74.81 95 ARG A N 1
ATOM 750 C CA . ARG A 1 95 ? -11.767 -3.578 4.740 1.00 74.81 95 ARG A CA 1
ATOM 751 C C . ARG A 1 95 ? -11.166 -4.082 3.443 1.00 74.81 95 ARG A C 1
ATOM 753 O O . ARG A 1 95 ? -10.473 -3.317 2.785 1.00 74.81 95 ARG A O 1
ATOM 760 N N . PHE A 1 96 ? -11.456 -5.321 3.050 1.00 74.88 96 PHE A N 1
ATOM 761 C CA . PHE A 1 96 ? -11.018 -5.848 1.756 1.00 74.88 96 PHE A CA 1
ATOM 762 C C . PHE A 1 96 ? -11.584 -5.026 0.597 1.00 74.88 96 PHE A C 1
ATOM 764 O O . PHE A 1 96 ? -10.842 -4.671 -0.314 1.00 74.88 96 PHE A O 1
ATOM 771 N N . GLN A 1 97 ? -12.858 -4.634 0.676 1.00 79.19 97 GLN A N 1
ATOM 772 C CA . GLN A 1 97 ? -13.492 -3.761 -0.318 1.00 79.19 97 GLN A CA 1
ATOM 773 C C . GLN A 1 97 ? -12.880 -2.354 -0.390 1.00 79.19 97 GLN A C 1
ATOM 775 O O . GLN A 1 97 ? -13.070 -1.677 -1.390 1.00 79.19 97 GLN A O 1
ATOM 780 N N . ILE A 1 98 ? -12.144 -1.908 0.632 1.00 82.62 98 ILE A N 1
ATOM 781 C CA . ILE A 1 98 ? -11.385 -0.649 0.607 1.00 82.62 98 ILE A CA 1
ATOM 782 C C . ILE A 1 98 ? -9.957 -0.890 0.100 1.00 82.62 98 ILE A C 1
ATOM 784 O O . ILE A 1 98 ? -9.463 -0.172 -0.767 1.00 82.62 98 ILE A O 1
ATOM 788 N N . LEU A 1 99 ? -9.288 -1.904 0.649 1.00 80.81 99 LEU A N 1
ATOM 789 C CA . LEU A 1 99 ? -7.879 -2.199 0.406 1.00 80.81 99 LEU A CA 1
ATOM 790 C C . LEU A 1 99 ? -7.618 -2.663 -1.023 1.00 80.81 99 LEU A C 1
ATOM 792 O O . LEU A 1 99 ? -6.714 -2.140 -1.661 1.00 80.81 99 LEU A O 1
ATOM 796 N N . ILE A 1 100 ? -8.415 -3.601 -1.537 1.00 80.56 100 ILE A N 1
ATOM 797 C CA . ILE A 1 100 ? -8.230 -4.168 -2.879 1.00 80.56 100 ILE A CA 1
ATOM 798 C C . ILE A 1 100 ? -8.278 -3.074 -3.959 1.00 80.56 100 ILE A C 1
ATOM 800 O O . ILE A 1 100 ? -7.304 -2.948 -4.702 1.00 80.56 100 ILE A O 1
ATOM 804 N N . PRO A 1 101 ? -9.335 -2.241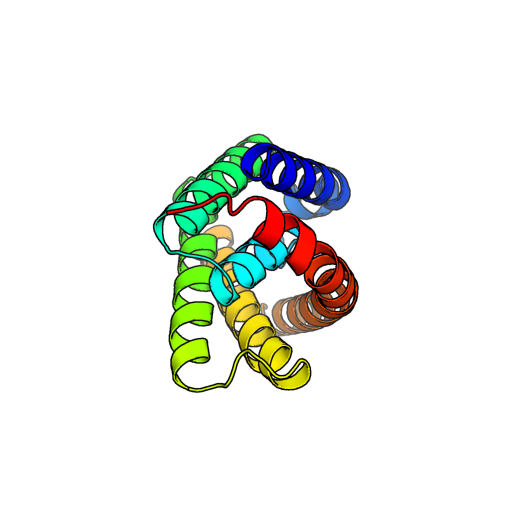 -4.057 1.00 82.12 101 PRO A N 1
ATOM 805 C CA . PRO A 1 101 ? -9.367 -1.188 -5.068 1.00 82.12 101 PRO A CA 1
ATOM 806 C C . PRO A 1 101 ? -8.297 -0.116 -4.844 1.00 82.12 101 PRO A C 1
ATOM 808 O O . PRO A 1 101 ? -7.735 0.374 -5.817 1.00 82.12 101 PRO A O 1
ATOM 811 N N . ALA A 1 102 ? -7.950 0.222 -3.597 1.00 85.25 102 ALA A N 1
ATOM 812 C CA . ALA A 1 102 ? -6.877 1.182 -3.346 1.00 85.25 102 ALA A CA 1
ATOM 813 C C . ALA A 1 102 ? -5.500 0.673 -3.805 1.00 85.25 102 ALA A C 1
ATOM 815 O O . ALA A 1 102 ? -4.730 1.428 -4.396 1.00 85.25 102 ALA A O 1
ATOM 816 N N . LEU A 1 103 ? -5.202 -0.607 -3.570 1.00 82.38 103 LEU A N 1
ATOM 817 C CA . LEU A 1 103 ? -3.979 -1.251 -4.052 1.00 82.38 103 LEU A CA 1
ATOM 818 C C . LEU A 1 103 ? -3.956 -1.319 -5.577 1.00 82.38 103 LEU A C 1
ATOM 820 O O . LEU A 1 103 ? -2.931 -1.023 -6.182 1.00 82.38 103 LEU A O 1
ATOM 824 N N . LEU A 1 104 ? -5.095 -1.627 -6.197 1.00 81.25 104 LEU A N 1
ATOM 825 C CA . LEU A 1 104 ? -5.234 -1.676 -7.647 1.00 81.25 104 LEU A CA 1
ATOM 826 C C . LEU A 1 104 ? -4.950 -0.318 -8.300 1.00 81.25 104 LEU A C 1
ATOM 828 O O . LEU A 1 104 ? -4.220 -0.264 -9.286 1.00 81.25 104 LEU A O 1
ATOM 832 N N . VAL A 1 105 ? -5.446 0.779 -7.719 1.00 84.75 105 VAL A N 1
ATOM 833 C CA . VAL A 1 105 ? -5.113 2.142 -8.169 1.00 84.75 105 VAL A CA 1
ATOM 834 C C . VAL A 1 105 ? -3.605 2.390 -8.094 1.00 84.75 105 VAL A C 1
ATOM 836 O O . VAL A 1 105 ? -3.020 2.902 -9.047 1.00 84.75 105 VAL A O 1
ATOM 839 N N . GLY A 1 106 ? -2.966 1.990 -6.991 1.00 82.81 106 GLY A N 1
ATOM 840 C CA . GLY A 1 106 ? -1.516 2.089 -6.835 1.00 82.81 106 GLY A CA 1
ATOM 841 C C . GLY A 1 106 ? -0.750 1.309 -7.905 1.00 82.81 106 GLY A C 1
ATOM 842 O O . GLY A 1 106 ? 0.141 1.862 -8.538 1.00 82.81 106 GLY A O 1
ATOM 843 N N . VAL A 1 107 ? -1.123 0.051 -8.153 1.00 79.06 107 VAL A N 1
ATOM 844 C CA . VAL A 1 107 ? -0.464 -0.803 -9.156 1.00 79.06 107 VAL A CA 1
ATOM 845 C C . VAL A 1 107 ? -0.641 -0.253 -10.568 1.00 79.06 107 VAL A C 1
ATOM 847 O O . VAL A 1 107 ? 0.331 -0.194 -11.313 1.00 79.06 107 VAL A O 1
ATOM 850 N N . ILE A 1 108 ? -1.850 0.178 -10.939 1.00 79.19 108 ILE A N 1
ATOM 851 C CA . ILE A 1 108 ? -2.108 0.759 -12.264 1.00 79.19 108 ILE A CA 1
ATOM 852 C C . ILE A 1 108 ? -1.264 2.017 -12.469 1.00 79.19 108 ILE A C 1
ATOM 854 O O . ILE A 1 108 ? -0.648 2.172 -13.520 1.00 79.19 108 ILE A O 1
ATOM 858 N N . LEU A 1 109 ? -1.195 2.903 -11.472 1.00 81.56 109 LEU A N 1
ATOM 859 C CA . LEU A 1 109 ? -0.369 4.105 -11.573 1.00 81.56 109 LEU A CA 1
ATOM 860 C C . LEU A 1 109 ? 1.119 3.773 -11.653 1.00 81.56 109 LEU A C 1
ATOM 862 O O . LEU A 1 109 ? 1.813 4.357 -12.477 1.00 81.56 109 LEU A O 1
ATOM 866 N N . GLN A 1 110 ? 1.596 2.814 -10.857 1.00 79.62 110 GLN A N 1
ATOM 867 C CA . GLN A 1 110 ? 2.983 2.355 -10.933 1.00 79.62 110 GLN A CA 1
ATOM 868 C C . GLN A 1 110 ? 3.298 1.782 -12.322 1.00 79.62 110 GLN A C 1
ATOM 870 O O . GLN A 1 110 ? 4.342 2.082 -12.885 1.00 79.62 110 GLN A O 1
ATOM 875 N N . TRP A 1 111 ? 2.376 1.020 -12.913 1.00 77.19 111 TRP A N 1
ATOM 876 C CA . TRP A 1 111 ? 2.525 0.481 -14.263 1.00 77.19 111 TRP A CA 1
ATOM 877 C C . TRP A 1 111 ? 2.602 1.572 -15.330 1.00 77.19 111 TRP A C 1
ATOM 879 O O . TRP A 1 111 ? 3.493 1.539 -16.176 1.00 77.19 111 TRP A O 1
ATOM 889 N N . ILE A 1 112 ? 1.681 2.540 -15.294 1.00 78.62 112 ILE A N 1
ATOM 890 C CA . ILE A 1 112 ? 1.643 3.649 -16.258 1.00 78.62 112 ILE A CA 1
ATOM 891 C C . ILE A 1 112 ? 2.949 4.439 -16.213 1.00 78.62 112 ILE A C 1
ATOM 893 O O . ILE A 1 112 ? 3.473 4.798 -17.262 1.00 78.62 112 ILE A O 1
ATOM 897 N N . LEU A 1 113 ? 3.472 4.688 -15.013 1.00 80.31 113 LEU A N 1
ATOM 898 C CA . LEU A 1 113 ? 4.717 5.425 -14.828 1.00 80.31 113 LEU A CA 1
ATOM 899 C C . LEU A 1 113 ? 5.931 4.629 -15.331 1.00 80.31 113 LEU A C 1
ATOM 901 O O . LEU A 1 113 ? 6.723 5.163 -16.097 1.00 80.31 113 LEU A O 1
ATOM 905 N N . LEU A 1 114 ? 6.010 3.332 -15.015 1.00 77.19 114 LEU A N 1
ATOM 906 C CA . LEU A 1 114 ? 7.127 2.475 -15.432 1.00 77.19 114 LEU A CA 1
ATOM 907 C C . LEU A 1 114 ? 7.140 2.142 -16.934 1.00 77.19 114 LEU A C 1
ATOM 909 O O . LEU A 1 114 ? 8.204 1.920 -17.504 1.00 77.19 114 LEU A O 1
ATOM 913 N N . THR A 1 115 ? 5.974 2.043 -17.578 1.00 72.50 115 THR A N 1
ATOM 914 C CA . THR A 1 115 ? 5.858 1.537 -18.964 1.00 72.50 115 THR A CA 1
ATOM 915 C C . THR A 1 115 ? 5.378 2.576 -19.974 1.00 72.50 115 THR A C 1
ATOM 917 O O . THR A 1 115 ? 5.445 2.334 -21.178 1.00 72.50 115 THR A O 1
ATOM 920 N N . GLY A 1 116 ? 4.869 3.723 -19.517 1.00 71.69 116 GLY A N 1
ATOM 921 C CA . GLY A 1 116 ? 4.333 4.783 -20.373 1.00 71.69 116 GLY A CA 1
ATOM 922 C C . GLY A 1 116 ? 3.035 4.427 -21.114 1.00 71.69 116 GLY A C 1
ATOM 923 O O . GLY A 1 116 ? 2.587 5.214 -21.947 1.00 71.69 116 GLY A O 1
ATOM 924 N N . GLY A 1 117 ? 2.409 3.270 -20.847 1.00 67.19 117 GLY A N 1
ATOM 925 C CA . GLY A 1 117 ? 1.255 2.787 -21.610 1.00 67.19 117 GLY A CA 1
ATOM 926 C C . GLY A 1 117 ? 0.258 1.930 -20.823 1.00 67.19 117 GLY A C 1
ATOM 927 O O . GLY A 1 117 ? 0.592 1.260 -19.851 1.00 67.19 117 GLY A O 1
ATOM 928 N N . LEU A 1 118 ? -1.000 1.934 -21.278 1.00 63.59 118 LEU A N 1
ATOM 929 C CA . LEU A 1 118 ? -2.104 1.115 -20.740 1.00 63.59 118 LEU A CA 1
ATOM 930 C C . LEU A 1 118 ? -2.307 -0.213 -21.501 1.00 63.59 118 LEU A C 1
ATOM 932 O O . LEU A 1 118 ? -3.101 -1.059 -21.087 1.00 63.59 118 LEU A O 1
ATOM 936 N N . VAL A 1 119 ? -1.632 -0.391 -22.639 1.00 50.59 119 VAL A N 1
ATOM 937 C CA . VAL A 1 119 ? -1.877 -1.493 -23.582 1.00 50.59 119 VAL A CA 1
ATOM 938 C C . VAL A 1 119 ? -1.137 -2.755 -23.121 1.00 50.59 119 VAL A C 1
ATOM 940 O O . VAL A 1 119 ? 0.075 -2.725 -22.943 1.00 50.59 119 VAL A O 1
ATOM 943 N N . GLY A 1 120 ? -1.868 -3.860 -22.925 1.00 56.72 120 GLY A N 1
ATOM 944 C CA . GLY A 1 120 ? -1.327 -5.157 -22.472 1.00 56.72 120 GLY A CA 1
ATOM 945 C C . GLY A 1 120 ? -1.463 -5.436 -20.968 1.00 56.72 120 GLY A C 1
ATOM 946 O O . GLY A 1 120 ? -1.103 -6.512 -20.504 1.00 56.72 120 GLY A O 1
ATOM 947 N N . ALA A 1 121 ? -2.025 -4.500 -20.198 1.00 57.31 121 ALA A N 1
ATOM 948 C CA . ALA A 1 121 ? -2.073 -4.581 -18.740 1.00 57.31 121 ALA A CA 1
ATOM 949 C C . ALA A 1 121 ? -3.201 -5.466 -18.173 1.00 57.31 121 ALA A C 1
ATOM 951 O O . ALA A 1 121 ? -3.265 -5.638 -16.965 1.00 57.31 121 ALA A O 1
ATOM 952 N N . THR A 1 122 ? -4.110 -6.028 -18.976 1.00 61.19 122 THR A N 1
ATOM 953 C CA . THR A 1 122 ? -5.290 -6.748 -18.451 1.00 61.19 122 THR A CA 1
ATOM 954 C C . THR A 1 122 ? -4.928 -7.997 -17.656 1.00 61.19 122 THR A C 1
ATOM 956 O O . THR A 1 122 ? -5.423 -8.163 -16.543 1.00 61.19 122 THR A O 1
ATOM 959 N N . GLU A 1 123 ? -4.042 -8.847 -18.177 1.00 61.97 123 GLU A N 1
ATOM 960 C CA . GLU A 1 123 ? -3.566 -10.032 -17.451 1.00 61.97 123 GLU A CA 1
ATOM 961 C C . GLU A 1 123 ? -2.747 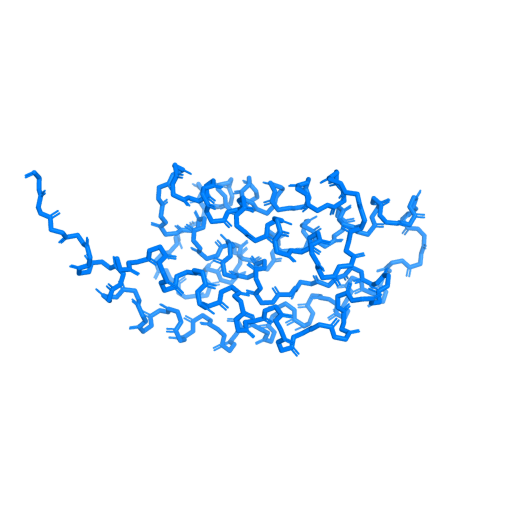-9.638 -16.223 1.00 61.97 123 GLU A C 1
ATOM 963 O O . GLU A 1 123 ? -2.920 -10.208 -15.150 1.00 61.97 123 GLU A O 1
ATOM 968 N N . LEU A 1 124 ? -1.903 -8.616 -16.351 1.00 61.12 124 LEU A N 1
ATOM 969 C CA . LEU A 1 124 ? -1.025 -8.161 -15.279 1.00 61.12 124 LEU A CA 1
ATOM 970 C C . LEU A 1 124 ? -1.810 -7.499 -14.139 1.00 61.12 124 LEU A C 1
ATOM 972 O O . LEU A 1 124 ? -1.543 -7.759 -12.972 1.00 61.12 124 LEU A O 1
ATOM 976 N N . VAL A 1 125 ? -2.847 -6.725 -14.463 1.00 61.75 125 VAL A N 1
ATOM 977 C CA . VAL A 1 125 ? -3.805 -6.177 -13.496 1.00 61.75 125 VAL A CA 1
ATOM 978 C C . VAL A 1 125 ? -4.568 -7.309 -12.812 1.00 61.75 125 VAL A C 1
ATOM 980 O O . VAL A 1 125 ? -4.704 -7.271 -11.595 1.00 61.75 125 VAL A O 1
ATOM 983 N N . LEU A 1 126 ? -5.012 -8.338 -13.544 1.00 65.06 126 LEU A N 1
ATOM 984 C CA . LEU A 1 126 ? -5.690 -9.511 -12.975 1.00 65.06 126 LEU A CA 1
ATOM 985 C C . LEU A 1 126 ? -4.795 -10.292 -12.003 1.00 65.06 126 LEU A C 1
ATOM 987 O O . LEU A 1 126 ? -5.218 -10.584 -10.883 1.00 65.06 126 LEU A O 1
ATOM 991 N N . TRP A 1 127 ? -3.554 -10.582 -12.398 1.00 65.44 127 TRP A N 1
ATOM 992 C CA . TRP A 1 127 ? -2.577 -11.262 -11.549 1.00 65.44 127 TRP A CA 1
ATOM 993 C C . TRP A 1 127 ? -2.200 -10.423 -10.333 1.00 65.44 127 TRP A C 1
ATOM 995 O O . TRP A 1 127 ? -2.176 -10.945 -9.221 1.00 65.44 127 TRP A O 1
ATOM 1005 N N . SER A 1 128 ? -1.998 -9.117 -10.502 1.00 63.12 128 SER A N 1
ATOM 1006 C CA . SER A 1 128 ? -1.725 -8.200 -9.396 1.00 63.12 128 SER A CA 1
ATOM 1007 C C . SER A 1 128 ? -2.915 -8.050 -8.449 1.00 63.12 128 SER A C 1
ATOM 1009 O O . SER A 1 128 ? -2.707 -7.894 -7.248 1.00 63.12 128 SER A O 1
ATOM 1011 N N . LEU A 1 129 ? -4.155 -8.139 -8.936 1.00 63.66 129 LEU A N 1
ATOM 1012 C CA . LEU A 1 129 ? -5.374 -8.114 -8.120 1.00 63.66 129 LEU A CA 1
ATOM 1013 C C . LEU A 1 129 ? -5.505 -9.407 -7.307 1.00 63.66 129 LEU A C 1
ATOM 1015 O O . LEU A 1 129 ? -5.709 -9.346 -6.097 1.00 63.66 129 LEU A O 1
ATOM 1019 N N . LEU A 1 130 ? -5.292 -10.568 -7.935 1.00 65.81 130 LEU A N 1
ATOM 1020 C CA . LEU A 1 130 ? -5.223 -11.863 -7.249 1.00 65.81 130 LEU A CA 1
ATOM 1021 C C . LEU A 1 130 ? -4.119 -11.879 -6.187 1.00 65.81 130 LEU A C 1
ATOM 1023 O O . LEU A 1 130 ? -4.370 -12.258 -5.044 1.00 65.81 130 LEU A O 1
ATOM 1027 N N . LEU A 1 131 ? -2.924 -11.401 -6.534 1.00 65.44 131 LEU A N 1
ATOM 1028 C CA . LEU A 1 131 ? -1.801 -11.290 -5.610 1.00 65.44 131 LEU A CA 1
ATOM 1029 C C . LEU A 1 131 ? -2.132 -10.336 -4.454 1.00 65.44 131 LEU A C 1
ATOM 1031 O O . LEU A 1 131 ? -1.915 -10.685 -3.299 1.00 65.44 131 LEU A O 1
ATOM 1035 N N . SER A 1 132 ? -2.739 -9.179 -4.739 1.00 64.12 132 SER A N 1
ATOM 1036 C CA . SER A 1 132 ? -3.191 -8.218 -3.722 1.00 64.12 132 SER A CA 1
ATOM 1037 C C . SER A 1 132 ? -4.202 -8.840 -2.766 1.00 64.12 132 SER A C 1
ATOM 1039 O O . SER A 1 132 ? -4.122 -8.612 -1.565 1.00 64.12 132 SER A O 1
ATOM 1041 N N . VAL A 1 133 ? -5.147 -9.634 -3.278 1.00 66.75 133 VAL A N 1
ATOM 1042 C CA . VAL A 1 133 ? -6.162 -10.326 -2.471 1.00 66.75 133 VAL A CA 1
ATOM 1043 C C . VAL A 1 133 ? -5.522 -11.389 -1.587 1.00 66.75 133 VAL A C 1
ATOM 1045 O O . VAL A 1 133 ? -5.833 -11.446 -0.400 1.00 66.75 133 VAL A O 1
ATOM 1048 N N . VAL A 1 134 ? -4.609 -12.199 -2.128 1.00 67.94 134 VAL A N 1
ATOM 1049 C CA . VAL A 1 134 ? -3.899 -13.237 -1.367 1.00 67.94 134 VAL A CA 1
ATOM 1050 C C . VAL A 1 134 ? -3.010 -12.604 -0.296 1.00 67.94 134 VAL A C 1
ATOM 1052 O O . VAL A 1 134 ? -3.090 -12.978 0.871 1.00 67.94 134 VAL A O 1
ATOM 1055 N N . ILE A 1 135 ? -2.213 -11.598 -0.658 1.00 65.62 135 ILE A N 1
ATOM 1056 C CA . ILE A 1 135 ? -1.305 -10.904 0.260 1.00 65.62 135 ILE A CA 1
ATOM 1057 C C . ILE A 1 135 ? -2.095 -10.153 1.334 1.00 65.62 135 ILE A C 1
ATOM 1059 O O . ILE A 1 135 ? -1.787 -10.289 2.516 1.00 65.62 135 ILE A O 1
ATOM 1063 N N . ALA A 1 136 ? -3.141 -9.406 0.965 1.00 64.25 136 ALA A N 1
ATOM 1064 C CA . ALA A 1 136 ? -4.014 -8.758 1.940 1.00 64.25 136 ALA A CA 1
ATOM 1065 C C . ALA A 1 136 ? -4.715 -9.797 2.824 1.00 64.25 136 ALA A C 1
ATOM 1067 O O . ALA A 1 136 ? -4.804 -9.591 4.027 1.00 64.25 136 ALA A O 1
ATOM 1068 N N . GLY A 1 137 ? -5.154 -10.926 2.264 1.00 62.44 137 GLY A N 1
ATOM 1069 C CA . GLY A 1 137 ? -5.786 -12.031 2.987 1.00 62.44 137 GLY A CA 1
ATOM 1070 C C . GLY A 1 137 ? -4.885 -12.659 4.046 1.00 62.44 137 GLY A C 1
ATOM 1071 O O . GLY A 1 137 ? -5.357 -12.994 5.129 1.00 62.44 137 GLY A O 1
ATOM 1072 N N . LEU A 1 138 ? -3.588 -12.765 3.757 1.00 66.62 138 LEU A N 1
ATOM 1073 C CA . LEU A 1 138 ? -2.582 -13.300 4.674 1.00 66.62 138 LEU A CA 1
ATOM 1074 C C . LEU A 1 138 ? -2.112 -12.261 5.701 1.00 66.62 138 LEU A C 1
ATOM 1076 O O . LEU A 1 138 ? -1.915 -12.595 6.869 1.00 66.62 138 LEU A O 1
ATOM 1080 N N . LEU A 1 139 ? -1.946 -10.999 5.293 1.00 66.12 139 LEU A N 1
ATOM 1081 C CA . LEU A 1 139 ? -1.412 -9.942 6.156 1.00 66.12 139 LEU A CA 1
ATOM 1082 C C . LEU A 1 139 ? -2.462 -9.288 7.040 1.00 66.12 139 LEU A C 1
ATOM 1084 O O . LEU A 1 139 ? -2.136 -8.947 8.170 1.00 66.12 139 LEU A O 1
ATOM 1088 N N . LEU A 1 140 ? -3.703 -9.110 6.581 1.00 66.44 140 LEU A N 1
ATOM 1089 C CA . LEU A 1 140 ? -4.749 -8.457 7.374 1.00 66.44 140 LEU A CA 1
ATOM 1090 C C . LEU A 1 140 ? -4.983 -9.133 8.727 1.00 66.44 140 LEU A C 1
ATOM 1092 O O . LEU A 1 140 ? -5.015 -8.405 9.711 1.00 66.44 140 LEU A O 1
ATOM 1096 N N . PRO A 1 141 ? -5.083 -10.471 8.838 1.00 62.19 141 PRO A N 1
ATOM 1097 C CA . PRO A 1 141 ? -5.232 -11.135 10.131 1.00 62.19 141 PRO A CA 1
ATOM 1098 C C . PRO A 1 141 ? -4.032 -10.901 11.056 1.00 62.19 141 PRO A C 1
ATOM 1100 O O . PRO A 1 141 ? -4.208 -10.654 12.247 1.00 62.19 141 PRO A O 1
ATOM 1103 N N . ILE A 1 142 ? -2.811 -10.931 10.511 1.00 63.75 142 ILE A N 1
ATOM 1104 C CA . ILE A 1 142 ? -1.573 -10.704 11.271 1.00 63.75 142 ILE A CA 1
ATOM 1105 C C . ILE A 1 142 ? -1.510 -9.249 11.750 1.00 63.75 142 ILE A C 1
ATOM 1107 O O . ILE A 1 142 ? -1.250 -8.984 12.922 1.00 63.75 142 ILE A O 1
ATOM 1111 N N . LEU A 1 143 ? -1.800 -8.299 10.863 1.00 62.94 143 LEU A N 1
ATOM 1112 C CA . LEU A 1 143 ? -1.836 -6.873 11.172 1.00 62.94 143 LEU A CA 1
ATOM 1113 C C . LEU A 1 143 ? -2.962 -6.548 12.162 1.00 62.94 143 LEU A C 1
ATOM 1115 O O . LEU A 1 143 ? -2.747 -5.778 13.098 1.00 62.94 143 LEU A O 1
ATOM 1119 N N . ASP A 1 144 ? -4.118 -7.202 12.034 1.00 62.16 144 ASP A N 1
ATOM 1120 C CA . ASP A 1 144 ? -5.246 -7.053 12.951 1.00 62.16 144 ASP A CA 1
ATOM 1121 C C . ASP A 1 144 ? -4.917 -7.590 14.354 1.00 62.16 144 ASP A C 1
ATOM 1123 O O . ASP A 1 144 ? -5.247 -6.936 15.349 1.00 62.16 144 ASP A O 1
ATOM 1127 N N . LEU A 1 145 ? -4.166 -8.691 14.453 1.00 59.97 145 LEU A N 1
ATOM 1128 C CA . LEU A 1 145 ? -3.609 -9.197 15.715 1.00 59.97 145 LEU A CA 1
ATOM 1129 C C . LEU A 1 145 ? -2.542 -8.266 16.310 1.00 59.97 145 LEU A C 1
ATOM 1131 O O . LEU A 1 145 ? -2.399 -8.201 17.530 1.00 59.97 145 LEU A O 1
ATOM 1135 N N . MET A 1 146 ? -1.822 -7.506 15.480 1.00 58.22 146 MET A N 1
ATOM 1136 C CA . MET A 1 146 ? -0.846 -6.509 15.935 1.00 58.22 146 MET A CA 1
ATOM 1137 C C . MET A 1 146 ? -1.478 -5.152 16.289 1.00 58.22 146 MET A C 1
ATOM 1139 O O . MET A 1 146 ? -0.853 -4.358 16.996 1.00 58.22 146 MET A O 1
ATOM 1143 N N . THR A 1 147 ? -2.724 -4.869 15.885 1.00 61.28 147 THR A N 1
ATOM 1144 C CA . THR A 1 147 ? -3.433 -3.608 16.202 1.00 61.28 147 THR A CA 1
ATOM 1145 C C . THR A 1 147 ? -3.410 -3.219 17.686 1.00 61.28 147 THR A C 1
ATOM 1147 O O . THR A 1 147 ? -3.199 -2.036 17.974 1.00 61.28 147 THR A O 1
ATOM 1150 N N . PRO A 1 148 ? -3.610 -4.142 18.653 1.00 56.47 148 PRO A N 1
ATOM 1151 C CA . PRO A 1 148 ? -3.530 -3.833 20.078 1.00 56.47 148 PRO A CA 1
ATOM 1152 C C . PRO A 1 148 ? -2.125 -3.398 20.498 1.00 56.47 148 PRO A C 1
ATOM 1154 O O . PRO A 1 148 ? -2.002 -2.481 21.300 1.00 56.47 148 PRO A O 1
ATOM 1157 N N . LEU A 1 149 ? -1.077 -3.987 19.912 1.00 54.84 149 LEU A N 1
ATOM 1158 C CA . LEU A 1 149 ? 0.326 -3.647 20.181 1.00 54.84 149 LEU A CA 1
ATOM 1159 C C . LEU A 1 149 ? 0.699 -2.272 19.603 1.00 54.84 149 LEU A C 1
ATOM 1161 O O . LEU A 1 149 ? 1.447 -1.512 20.213 1.00 54.84 149 LEU A O 1
ATOM 1165 N N . LEU A 1 150 ? 0.127 -1.900 18.453 1.00 53.53 150 LEU A N 1
ATOM 1166 C CA . LEU A 1 150 ? 0.287 -0.549 17.902 1.00 53.53 150 LEU A CA 1
ATOM 1167 C C . LEU A 1 150 ? -0.560 0.491 18.658 1.00 53.53 150 LEU A C 1
ATOM 1169 O O . LEU A 1 150 ? -0.184 1.662 18.729 1.00 53.53 150 LEU A O 1
ATOM 1173 N N . ARG A 1 151 ? -1.696 0.080 19.243 1.00 51.25 151 ARG A N 1
ATOM 1174 C CA . ARG A 1 151 ? -2.520 0.923 20.124 1.00 51.25 151 ARG A CA 1
ATOM 1175 C C . ARG A 1 151 ? -1.942 1.066 21.528 1.00 51.25 151 ARG A C 1
ATOM 1177 O O . ARG A 1 151 ? -2.125 2.135 22.086 1.00 51.25 151 ARG A O 1
ATOM 1184 N N . SER A 1 152 ? -1.255 0.073 22.090 1.00 43.56 152 SER A N 1
ATOM 1185 C CA . SER A 1 152 ? -0.630 0.161 23.421 1.00 43.56 152 SER A CA 1
ATOM 1186 C C . SER A 1 152 ? 0.635 1.025 23.432 1.00 43.56 152 SER A C 1
ATOM 1188 O O . SER A 1 152 ? 1.033 1.521 24.479 1.00 43.56 152 SER A O 1
ATOM 1190 N N . ALA A 1 153 ? 1.207 1.317 22.258 1.00 45.81 153 ALA A N 1
ATOM 1191 C CA . ALA A 1 153 ? 2.150 2.422 22.078 1.00 45.81 153 ALA A CA 1
ATOM 1192 C C . ALA A 1 153 ? 1.487 3.814 22.217 1.00 45.81 153 ALA A C 1
ATOM 1194 O O . ALA A 1 153 ? 2.172 4.834 22.119 1.00 45.81 153 ALA A O 1
ATOM 1195 N N . ARG A 1 154 ? 0.162 3.884 22.438 1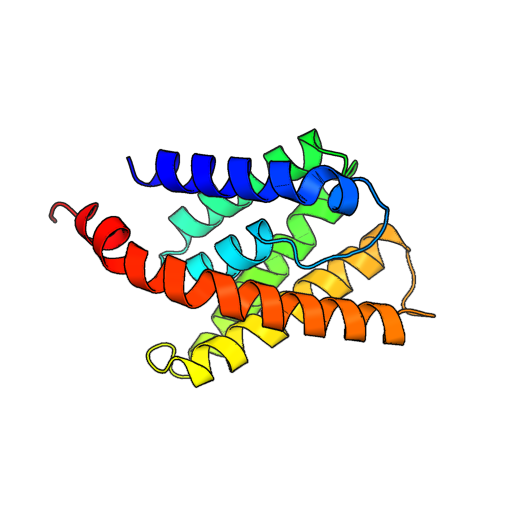.00 47.09 154 ARG A N 1
ATOM 1196 C CA . ARG A 1 154 ? -0.495 5.059 23.020 1.00 47.09 154 ARG A CA 1
ATOM 1197 C C . ARG A 1 154 ? -0.267 5.027 24.532 1.00 47.09 154 ARG A C 1
ATOM 1199 O O . ARG A 1 154 ? -0.997 4.358 25.251 1.00 47.09 154 ARG A O 1
ATOM 1206 N N . TYR A 1 155 ? 0.709 5.792 24.993 1.00 41.69 155 TYR A N 1
ATOM 1207 C CA . TYR A 1 155 ? 0.679 6.363 26.339 1.00 41.69 155 TYR A CA 1
ATOM 1208 C C . TYR A 1 155 ? 0.469 7.881 26.234 1.00 41.69 155 TYR A C 1
ATOM 1210 O O . TYR A 1 155 ? 0.620 8.425 25.137 1.00 41.69 155 TYR A O 1
ATOM 1218 N N . PRO A 1 156 ? -0.046 8.485 27.317 1.00 42.84 156 PRO A N 1
ATOM 1219 C CA . PRO A 1 156 ? -1.354 9.120 27.410 1.00 42.84 156 PRO A CA 1
ATOM 1220 C C . PRO A 1 156 ? -1.324 10.572 26.911 1.00 42.84 156 PRO A C 1
ATOM 1222 O O . PRO A 1 156 ? -0.297 11.048 26.438 1.00 42.84 156 PRO A O 1
ATOM 1225 N N . LEU A 1 157 ? -2.492 11.215 26.951 1.00 37.31 157 LEU A N 1
ATOM 1226 C CA . LEU A 1 157 ? -2.686 12.652 26.726 1.00 37.31 157 LEU A CA 1
ATOM 1227 C C . LEU A 1 157 ? -1.580 13.516 27.347 1.00 37.31 157 LEU A C 1
ATOM 1229 O O . LEU A 1 157 ? -1.185 13.208 28.495 1.00 37.31 157 LEU A O 1
#